Protein AF-A0A8S8XES7-F1 (afdb_monomer_lite)

Organism: NCBI:txid2812848

Radius of gyration: 17.5 Å; chains: 1; bounding box: 47×18×44 Å

Sequence (87 aa):
MASTIGDIIANAIRDADRSYFFEDYSKQASAVLKVLERRGYVVVPKDPTKPMLKAARDSLVYGVNKSSDIVTPIYKAMIEAAPPIED

Secondary structure (DSSP, 8-state):
-PPPHHHHHHHHHHHH---SS---HHHHHHHHHHHHHHTT-----SS--HHHHHHHHHT---SS--HHHHHHHHHHHHHHTSPPS--

Foldseek 3Di:
DDQFLLNVQLVVVVVVDPDPDDDPSSVVSVVVQVVCVVVVHDDADPDQDPQLVVQLVVQADDDPDDPVVNVVSSVVSSRVSGDDSGD

Structure (mmCIF, N/CA/C/O backbone):
data_AF-A0A8S8XES7-F1
#
_entry.id   AF-A0A8S8XES7-F1
#
loop_
_atom_site.group_PDB
_atom_site.id
_atom_site.type_symbol
_atom_site.label_atom_id
_atom_site.label_alt_id
_atom_site.label_comp_id
_atom_site.label_asym_id
_atom_site.label_entity_id
_atom_site.label_seq_id
_atom_site.pdbx_PDB_ins_code
_atom_site.Cartn_x
_atom_site.Cartn_y
_atom_site.Cartn_z
_atom_site.occupancy
_atom_site.B_iso_or_equiv
_atom_site.auth_seq_id
_atom_site.auth_comp_id
_atom_site.auth_asym_id
_atom_site.auth_atom_id
_atom_site.pdbx_PDB_model_num
ATOM 1 N N . MET A 1 1 ? 18.564 3.223 4.404 1.00 44.44 1 MET A N 1
ATOM 2 C CA . MET A 1 1 ? 17.324 3.903 3.984 1.00 44.44 1 MET A CA 1
ATOM 3 C C . MET A 1 1 ? 16.281 2.825 3.771 1.00 44.44 1 MET A C 1
ATOM 5 O O . MET A 1 1 ? 16.648 1.780 3.243 1.00 44.44 1 MET A O 1
ATOM 9 N N . ALA A 1 2 ? 15.063 2.998 4.283 1.00 56.06 2 ALA A N 1
ATOM 10 C CA . ALA A 1 2 ? 13.978 2.075 3.955 1.00 56.06 2 ALA A CA 1
ATOM 11 C C . ALA A 1 2 ? 13.657 2.246 2.462 1.00 56.06 2 ALA A C 1
ATOM 13 O O . ALA A 1 2 ? 13.708 3.364 1.965 1.00 56.06 2 ALA A O 1
ATOM 14 N N . SER A 1 3 ? 13.424 1.156 1.733 1.00 68.25 3 SER A N 1
ATOM 15 C CA . SER A 1 3 ? 12.999 1.248 0.334 1.00 68.25 3 SER A CA 1
ATOM 16 C C . SER A 1 3 ? 11.556 1.734 0.283 1.00 68.25 3 SER A C 1
ATOM 18 O O . SER A 1 3 ? 10.696 1.107 0.913 1.00 68.25 3 SER A O 1
ATOM 20 N N . THR A 1 4 ? 11.282 2.790 -0.479 1.00 86.06 4 THR A N 1
ATOM 21 C CA . THR A 1 4 ? 9.902 3.227 -0.723 1.00 86.06 4 THR A CA 1
ATOM 22 C C . THR A 1 4 ? 9.156 2.167 -1.541 1.00 86.06 4 THR A C 1
ATOM 24 O O . THR A 1 4 ? 9.763 1.302 -2.182 1.00 86.06 4 THR A O 1
ATOM 27 N N . ILE A 1 5 ? 7.822 2.217 -1.562 1.00 87.62 5 ILE A N 1
ATOM 28 C CA . ILE A 1 5 ? 7.038 1.326 -2.437 1.00 87.62 5 ILE A CA 1
ATOM 29 C C . ILE A 1 5 ? 7.389 1.586 -3.910 1.00 87.62 5 ILE A C 1
ATOM 31 O O . ILE A 1 5 ? 7.470 0.640 -4.696 1.00 87.62 5 ILE A O 1
ATOM 35 N N . GLY A 1 6 ? 7.658 2.847 -4.268 1.00 89.88 6 GLY A N 1
ATOM 36 C CA . GLY A 1 6 ? 8.166 3.221 -5.587 1.00 89.88 6 GLY A CA 1
ATOM 37 C C . GLY A 1 6 ? 9.463 2.490 -5.934 1.00 89.88 6 GLY A C 1
ATOM 38 O O . GLY A 1 6 ? 9.546 1.884 -7.001 1.00 89.88 6 GLY A O 1
ATOM 39 N N . ASP A 1 7 ? 10.426 2.448 -5.010 1.00 91.12 7 ASP A N 1
ATOM 40 C CA . ASP A 1 7 ? 11.695 1.738 -5.210 1.00 91.12 7 ASP A CA 1
ATOM 41 C C . ASP A 1 7 ? 11.494 0.229 -5.365 1.00 91.12 7 ASP A C 1
ATOM 43 O O . ASP A 1 7 ? 12.134 -0.400 -6.206 1.00 91.12 7 ASP A O 1
ATOM 47 N N . ILE A 1 8 ? 10.599 -0.374 -4.574 1.00 91.69 8 ILE A N 1
ATOM 48 C CA . ILE A 1 8 ? 10.291 -1.809 -4.669 1.00 91.69 8 ILE A CA 1
ATOM 49 C C . ILE A 1 8 ? 9.742 -2.136 -6.062 1.00 91.69 8 ILE A C 1
ATOM 51 O O . ILE A 1 8 ? 10.202 -3.086 -6.696 1.00 91.69 8 ILE A O 1
ATOM 55 N N . ILE A 1 9 ? 8.793 -1.337 -6.555 1.00 92.88 9 ILE A N 1
ATOM 56 C CA . ILE A 1 9 ? 8.200 -1.529 -7.883 1.00 92.88 9 ILE A CA 1
ATOM 57 C C . ILE A 1 9 ? 9.244 -1.279 -8.976 1.00 92.88 9 ILE A C 1
ATOM 59 O O . ILE A 1 9 ? 9.358 -2.089 -9.892 1.00 92.88 9 ILE A O 1
ATOM 63 N N . ALA A 1 10 ? 10.034 -0.208 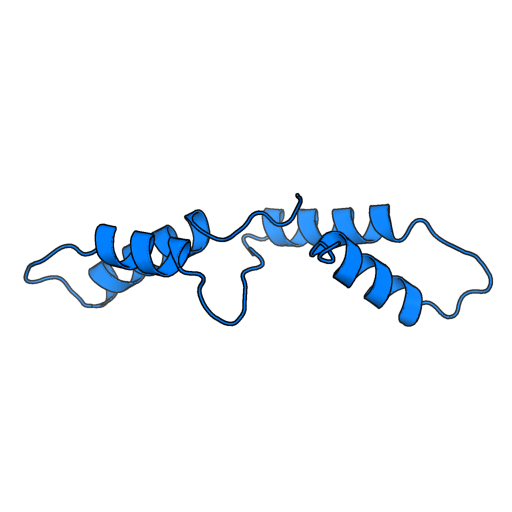-8.878 1.00 93.50 10 ALA A N 1
ATOM 64 C CA . ALA A 1 10 ? 11.069 0.112 -9.860 1.00 93.50 10 ALA A CA 1
ATOM 65 C C . ALA A 1 10 ? 12.114 -1.008 -9.962 1.00 93.50 10 ALA A C 1
ATOM 67 O O . ALA A 1 10 ? 12.465 -1.429 -11.063 1.00 93.50 10 ALA A O 1
ATOM 68 N N . ASN A 1 11 ? 12.563 -1.541 -8.821 1.00 92.62 11 ASN A N 1
ATOM 69 C CA . ASN A 1 11 ? 13.481 -2.677 -8.780 1.00 92.62 11 ASN A CA 1
ATOM 70 C C . ASN A 1 11 ? 12.840 -3.934 -9.380 1.00 92.62 11 ASN A C 1
ATOM 72 O O . ASN A 1 11 ? 13.468 -4.587 -10.203 1.00 92.62 11 ASN A O 1
ATOM 76 N N . ALA A 1 12 ? 11.581 -4.237 -9.047 1.00 94.38 12 ALA A N 1
ATOM 77 C CA . ALA A 1 12 ? 10.880 -5.392 -9.608 1.00 94.38 12 ALA A CA 1
ATOM 78 C C . ALA A 1 12 ? 10.720 -5.303 -11.136 1.00 94.38 12 ALA A C 1
ATOM 80 O O . ALA A 1 12 ? 10.872 -6.308 -11.828 1.00 94.38 12 ALA A O 1
ATOM 81 N N . ILE A 1 13 ? 10.438 -4.108 -11.670 1.00 94.12 13 ILE A N 1
ATOM 82 C CA . ILE A 1 13 ? 10.370 -3.870 -13.118 1.00 94.12 13 ILE A CA 1
ATOM 83 C C . ILE A 1 13 ? 11.752 -4.059 -13.744 1.00 94.12 13 ILE A C 1
ATOM 85 O O . ILE A 1 13 ? 11.872 -4.788 -14.724 1.00 94.12 13 ILE A O 1
ATOM 89 N N . ARG A 1 14 ? 12.793 -3.452 -13.162 1.00 92.88 14 ARG A N 1
ATOM 90 C CA . ARG A 1 14 ? 14.171 -3.583 -13.650 1.00 92.88 14 ARG A CA 1
ATOM 91 C C . ARG A 1 14 ? 14.636 -5.036 -13.679 1.00 92.88 14 ARG A C 1
ATOM 93 O O . ARG A 1 14 ? 15.266 -5.443 -14.643 1.00 92.88 14 ARG A O 1
ATOM 100 N N . ASP A 1 15 ? 14.330 -5.807 -12.641 1.00 93.50 15 ASP A N 1
ATOM 101 C CA . ASP A 1 15 ? 14.741 -7.210 -12.540 1.00 93.50 15 ASP A CA 1
ATOM 102 C C . ASP A 1 15 ? 13.985 -8.103 -13.543 1.00 93.50 15 ASP A C 1
ATOM 104 O O . A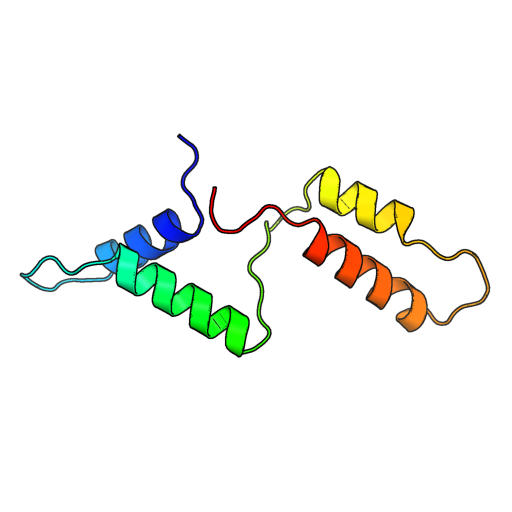SP A 1 15 ? 14.491 -9.145 -13.968 1.00 93.50 15 ASP A O 1
ATOM 108 N N . ALA A 1 16 ? 12.771 -7.702 -13.934 1.00 93.88 16 ALA A N 1
ATOM 109 C CA . ALA A 1 16 ? 11.989 -8.367 -14.971 1.00 93.88 16 ALA A CA 1
ATOM 110 C C . ALA A 1 16 ? 12.408 -7.961 -16.395 1.00 93.88 16 ALA A C 1
ATOM 112 O O . ALA A 1 16 ? 12.210 -8.743 -17.332 1.00 93.88 16 ALA A O 1
ATOM 113 N N . ASP A 1 17 ? 12.974 -6.765 -16.567 1.00 90.62 17 ASP A N 1
ATOM 114 C CA . ASP A 1 17 ? 13.429 -6.266 -17.858 1.00 90.62 17 ASP A CA 1
ATOM 115 C C . ASP A 1 17 ? 14.707 -6.993 -18.306 1.00 90.62 17 ASP A C 1
ATOM 117 O O . ASP A 1 17 ? 15.734 -7.006 -17.629 1.00 90.62 17 ASP A O 1
ATOM 121 N N . ARG A 1 18 ? 14.636 -7.637 -19.475 1.00 89.69 18 ARG A N 1
ATOM 122 C CA . ARG A 1 18 ? 15.759 -8.355 -20.109 1.00 89.69 18 ARG A CA 1
ATOM 123 C C . ARG A 1 18 ? 16.337 -7.596 -21.301 1.00 89.69 18 ARG A C 1
ATOM 125 O O . ARG A 1 18 ? 17.138 -8.154 -22.052 1.00 89.69 18 ARG A O 1
ATOM 132 N N . SER A 1 19 ? 15.880 -6.369 -21.520 1.00 87.12 19 SER A N 1
ATOM 133 C CA . SER A 1 19 ? 16.307 -5.531 -22.630 1.00 87.12 19 SER A CA 1
ATOM 134 C C . SER A 1 19 ? 17.762 -5.101 -22.461 1.00 87.12 19 SER A C 1
ATOM 136 O O . SER A 1 19 ? 18.282 -4.973 -21.357 1.00 87.12 19 SER A O 1
ATOM 138 N N . TYR A 1 20 ? 18.432 -4.840 -23.583 1.00 75.12 20 TYR A N 1
ATOM 139 C CA . TYR A 1 20 ? 19.815 -4.348 -23.588 1.00 75.12 20 TYR A CA 1
ATOM 140 C C . TYR A 1 20 ? 19.943 -2.870 -23.173 1.00 75.12 20 TYR A C 1
ATOM 142 O O . TYR A 1 20 ? 21.060 -2.378 -23.017 1.00 75.12 20 TYR A O 1
ATOM 150 N N . PHE A 1 21 ? 18.824 -2.159 -23.015 1.00 80.25 21 PHE A N 1
ATOM 151 C CA . PHE A 1 21 ? 18.782 -0.734 -22.698 1.00 80.25 21 PHE A CA 1
ATOM 152 C C . PHE A 1 21 ? 18.246 -0.506 -21.285 1.00 80.25 21 PHE A C 1
ATOM 154 O O . PHE A 1 21 ? 17.344 -1.207 -20.839 1.00 80.25 21 PHE A O 1
ATOM 161 N N . PHE A 1 22 ? 18.798 0.493 -20.596 1.00 80.50 22 PHE A N 1
ATOM 162 C CA . PHE A 1 22 ? 18.313 0.917 -19.287 1.00 80.50 22 PHE A CA 1
ATOM 163 C C . PHE A 1 22 ? 17.185 1.938 -19.453 1.00 80.50 22 PHE A C 1
ATOM 165 O O . PHE A 1 22 ? 17.418 3.039 -19.953 1.00 80.50 22 PHE A O 1
ATOM 172 N N . GLU A 1 23 ? 15.984 1.571 -19.016 1.00 87.50 23 GLU A N 1
ATOM 173 C CA . GLU A 1 23 ? 14.813 2.450 -18.978 1.00 87.50 23 GLU A CA 1
ATOM 174 C C . GLU A 1 23 ? 14.719 3.238 -17.658 1.00 87.50 23 GLU A C 1
ATOM 176 O O . GLU A 1 23 ? 15.349 2.907 -16.650 1.00 87.50 23 GLU A O 1
ATOM 181 N N . ASP A 1 24 ? 13.889 4.285 -17.639 1.00 92.12 24 ASP A N 1
ATOM 182 C CA . ASP A 1 24 ? 13.545 5.008 -16.406 1.00 92.12 24 ASP A CA 1
ATOM 183 C C . ASP A 1 24 ? 12.502 4.218 -15.596 1.00 92.12 24 ASP A C 1
ATOM 185 O O . ASP A 1 24 ? 11.287 4.426 -15.697 1.00 92.12 24 ASP A O 1
ATOM 189 N N . TYR A 1 25 ? 12.987 3.273 -14.791 1.00 92.12 25 TYR A N 1
ATOM 190 C CA . TYR A 1 25 ? 12.146 2.404 -13.966 1.00 92.12 25 TYR A CA 1
ATOM 191 C C . TYR A 1 25 ? 11.396 3.155 -12.860 1.00 92.12 25 TYR A C 1
ATOM 193 O O . TYR A 1 25 ? 10.304 2.736 -12.474 1.00 92.12 25 TYR A O 1
ATOM 201 N N . SER A 1 26 ? 11.923 4.290 -12.391 1.00 92.56 26 SER A N 1
ATOM 202 C CA . SER A 1 26 ? 11.241 5.141 -11.411 1.00 92.56 26 SER A CA 1
ATOM 203 C C . SER A 1 26 ? 9.984 5.759 -12.018 1.00 92.56 26 SER A C 1
ATOM 205 O O . SER A 1 26 ? 8.904 5.686 -11.432 1.00 92.56 26 SER A O 1
ATOM 207 N N . LYS A 1 27 ? 10.077 6.271 -13.252 1.00 94.25 27 LYS A N 1
ATOM 208 C CA . LYS A 1 27 ? 8.915 6.769 -14.000 1.00 94.25 27 LYS A CA 1
ATOM 209 C C . LYS A 1 27 ? 7.870 5.680 -14.238 1.00 94.25 27 LYS A C 1
ATOM 211 O O . LYS A 1 27 ? 6.669 5.957 -14.158 1.00 94.25 27 LYS A O 1
ATOM 216 N N . GLN A 1 28 ? 8.302 4.449 -14.514 1.00 94.38 28 GLN A N 1
ATOM 217 C CA . GLN A 1 28 ? 7.388 3.317 -14.674 1.00 94.38 28 GLN A CA 1
ATOM 218 C C . GLN A 1 28 ? 6.702 2.946 -13.350 1.00 94.38 28 GLN A C 1
ATOM 220 O O . GLN A 1 28 ? 5.484 2.766 -13.329 1.00 94.38 28 GLN A O 1
ATOM 225 N N . ALA A 1 29 ? 7.434 2.925 -12.235 1.00 94.12 29 ALA A N 1
ATOM 226 C CA . ALA A 1 29 ? 6.868 2.688 -10.909 1.00 94.12 29 ALA A CA 1
ATOM 227 C C . ALA A 1 29 ? 5.811 3.739 -10.530 1.00 94.12 29 ALA A C 1
ATOM 229 O O . ALA A 1 29 ? 4.699 3.383 -10.133 1.00 94.12 29 ALA A O 1
ATOM 230 N N . SER A 1 30 ? 6.088 5.028 -10.755 1.00 92.75 30 SER A N 1
ATOM 231 C CA . SER A 1 30 ? 5.095 6.090 -10.553 1.00 92.75 30 SER A CA 1
ATOM 232 C C . SER A 1 30 ? 3.864 5.915 -11.450 1.00 92.75 30 SER A C 1
ATOM 234 O O . SER A 1 30 ? 2.744 6.218 -11.036 1.00 92.75 30 SER A O 1
ATOM 236 N N . ALA A 1 31 ? 4.031 5.426 -12.684 1.00 95.31 31 ALA A N 1
ATOM 237 C CA . ALA A 1 31 ? 2.906 5.154 -13.577 1.00 95.31 31 ALA A CA 1
ATOM 238 C C . ALA A 1 31 ? 2.011 4.020 -13.049 1.00 95.31 31 ALA A C 1
ATOM 240 O O . ALA A 1 31 ? 0.785 4.139 -13.116 1.00 95.31 31 ALA A O 1
ATOM 241 N N . VAL A 1 32 ? 2.602 2.965 -12.475 1.00 94.44 32 VAL A N 1
ATOM 242 C CA . VAL A 1 32 ? 1.867 1.872 -11.816 1.00 94.44 32 VAL A CA 1
ATOM 243 C C . VAL A 1 32 ? 1.044 2.406 -10.645 1.00 94.44 32 VAL A C 1
ATOM 245 O O . VAL A 1 32 ? -0.168 2.190 -10.605 1.00 94.44 32 VAL A O 1
ATOM 248 N N . LEU A 1 33 ? 1.667 3.164 -9.738 1.00 92.38 33 LEU A N 1
ATOM 249 C CA . LEU A 1 33 ? 0.994 3.732 -8.565 1.00 92.38 33 LEU A CA 1
ATOM 250 C C . LEU A 1 33 ? -0.191 4.631 -8.956 1.00 92.38 33 LEU A C 1
ATOM 252 O O . LEU A 1 33 ? -1.299 4.449 -8.452 1.00 92.38 33 LEU A O 1
ATOM 256 N N . LYS A 1 34 ? -0.009 5.508 -9.953 1.00 93.06 34 LYS A N 1
ATOM 257 C CA . LYS A 1 34 ? -1.088 6.361 -10.491 1.00 93.06 34 LYS A CA 1
ATOM 258 C C . LY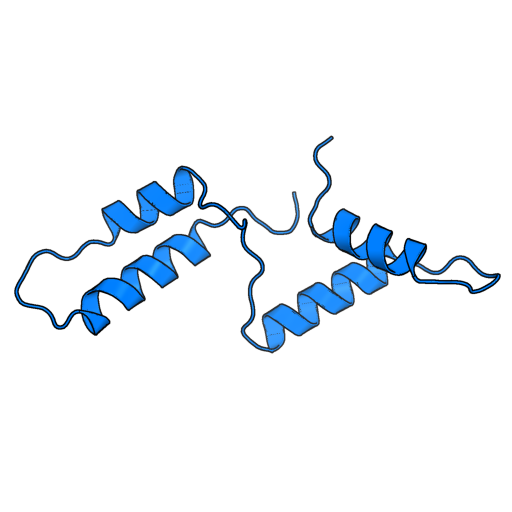S A 1 34 ? -2.227 5.567 -11.132 1.00 93.06 34 LYS A C 1
ATOM 260 O O . LYS A 1 34 ? -3.367 6.030 -11.178 1.00 93.06 34 LYS A O 1
ATOM 265 N N . VAL A 1 35 ? -1.951 4.407 -11.727 1.00 95.81 35 VAL A N 1
ATOM 266 C CA . VAL A 1 35 ? -3.006 3.546 -12.287 1.00 95.81 35 VAL A CA 1
ATOM 267 C C . VAL A 1 35 ? -3.795 2.869 -11.174 1.00 95.81 35 VAL A C 1
ATOM 269 O O . VAL A 1 35 ? -5.021 2.850 -11.267 1.00 95.81 35 VAL A O 1
ATOM 272 N N . LEU A 1 36 ? -3.122 2.353 -10.141 1.00 93.62 36 LEU A N 1
ATOM 273 C CA . LEU A 1 36 ? -3.779 1.743 -8.983 1.00 93.62 36 LEU A CA 1
ATOM 274 C C . LEU A 1 36 ? -4.736 2.735 -8.319 1.00 93.62 36 LEU A C 1
ATOM 276 O O . LEU A 1 36 ? -5.925 2.439 -8.202 1.00 93.62 36 LEU A O 1
ATOM 280 N N . GLU A 1 37 ? -4.254 3.941 -8.021 1.00 91.31 37 GLU A N 1
ATOM 281 C CA . GLU A 1 37 ? -5.054 4.998 -7.400 1.00 91.31 37 GLU A CA 1
ATOM 282 C C . GLU A 1 37 ? -6.286 5.361 -8.244 1.00 91.31 37 GLU A C 1
ATOM 284 O O . GLU A 1 37 ? -7.418 5.305 -7.763 1.00 91.31 37 GLU A O 1
ATOM 289 N N . ARG A 1 38 ? -6.106 5.636 -9.546 1.00 93.94 38 ARG A N 1
ATOM 290 C CA . ARG A 1 38 ? -7.224 5.961 -10.460 1.00 93.94 38 ARG A CA 1
ATOM 291 C C . ARG A 1 38 ? -8.258 4.844 -10.588 1.00 93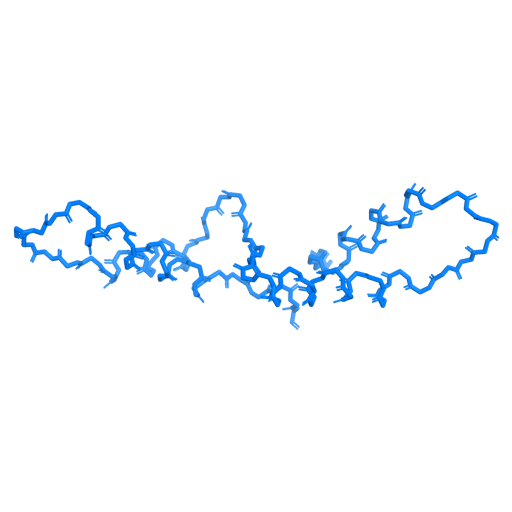.94 38 ARG A C 1
ATOM 293 O O . ARG A 1 38 ? -9.391 5.101 -10.986 1.00 93.94 38 ARG A O 1
ATOM 300 N N . ARG A 1 39 ? -7.866 3.600 -10.314 1.00 96.25 39 ARG A N 1
ATOM 301 C CA . ARG A 1 39 ? -8.743 2.423 -10.340 1.00 96.25 39 ARG A CA 1
ATOM 302 C C . ARG A 1 39 ? -9.375 2.133 -8.974 1.00 96.25 39 ARG A C 1
ATOM 304 O O . ARG A 1 39 ? -10.111 1.157 -8.866 1.00 96.25 39 ARG A O 1
ATOM 311 N N . GLY A 1 40 ? -9.125 2.971 -7.966 1.00 91.69 40 GLY A N 1
ATOM 312 C CA . GLY A 1 40 ? -9.664 2.829 -6.614 1.00 91.69 40 GLY A CA 1
ATOM 313 C C . GLY A 1 40 ? -8.895 1.841 -5.736 1.00 91.69 40 GLY A C 1
ATOM 314 O O . GLY A 1 40 ? -9.430 1.389 -4.726 1.00 91.69 40 GLY A O 1
ATOM 315 N N . TYR A 1 41 ? -7.664 1.486 -6.113 1.00 93.06 41 TYR A N 1
ATOM 316 C CA . TYR A 1 41 ? -6.782 0.640 -5.312 1.00 93.06 41 TYR A CA 1
ATOM 317 C C . TYR A 1 41 ? -5.770 1.486 -4.545 1.00 93.06 41 TYR A C 1
ATOM 319 O O . TYR A 1 41 ? -5.224 2.456 -5.065 1.00 93.06 41 TYR A O 1
ATOM 327 N N . VAL A 1 42 ? -5.474 1.058 -3.320 1.00 89.88 42 VAL A N 1
ATOM 328 C CA . VAL A 1 42 ? -4.431 1.632 -2.467 1.00 89.88 42 VAL A CA 1
ATOM 329 C C . VAL A 1 42 ? -3.522 0.497 -2.007 1.00 89.88 42 VAL A C 1
ATOM 331 O O . VAL A 1 42 ? -3.999 -0.602 -1.718 1.00 89.88 42 VAL A O 1
ATOM 334 N N . VAL A 1 43 ? -2.214 0.749 -1.963 1.00 89.81 43 VAL A N 1
ATOM 335 C CA . VAL A 1 43 ? -1.234 -0.204 -1.431 1.00 89.81 43 VAL A CA 1
ATOM 336 C C . VAL A 1 43 ? -1.047 0.076 0.053 1.00 89.81 43 VAL A C 1
ATOM 338 O O . VAL A 1 43 ? -0.761 1.205 0.436 1.00 89.81 43 VAL A O 1
ATOM 341 N N . VAL A 1 44 ? -1.192 -0.954 0.882 1.00 91.50 44 VAL A N 1
ATOM 342 C CA . VAL A 1 44 ? -0.991 -0.865 2.332 1.00 91.50 44 VAL A CA 1
ATOM 343 C C . VAL A 1 44 ? -0.083 -1.994 2.816 1.00 91.50 44 VAL A C 1
ATOM 345 O O . VAL A 1 44 ? 0.017 -3.028 2.145 1.00 91.50 44 VAL A O 1
ATOM 348 N N . PRO A 1 45 ? 0.586 -1.832 3.972 1.00 90.25 45 PRO A N 1
ATOM 349 C CA . PRO A 1 45 ? 1.356 -2.909 4.578 1.00 90.25 45 PRO A CA 1
ATOM 350 C C . PRO A 1 45 ? 0.497 -4.155 4.818 1.00 90.25 45 PRO A C 1
ATOM 352 O O . PRO A 1 45 ? -0.676 -4.053 5.177 1.00 90.25 45 PRO A O 1
ATOM 355 N N . LYS A 1 46 ? 1.106 -5.336 4.661 1.00 91.00 46 LYS A N 1
ATOM 356 C CA . LYS A 1 46 ? 0.443 -6.622 4.931 1.00 91.00 46 LYS A CA 1
ATOM 357 C C . LYS A 1 46 ? -0.071 -6.704 6.371 1.00 91.00 46 LYS A C 1
ATOM 359 O O . LYS A 1 46 ? -1.188 -7.161 6.592 1.00 91.00 46 LYS A O 1
ATOM 364 N N . ASP A 1 47 ? 0.751 -6.258 7.317 1.00 93.69 47 ASP A N 1
ATOM 365 C CA . ASP A 1 47 ? 0.407 -6.183 8.731 1.00 93.69 47 ASP A CA 1
ATOM 366 C C . ASP A 1 47 ? 0.132 -4.720 9.110 1.00 93.69 47 ASP A C 1
ATOM 368 O O . ASP A 1 47 ? 0.939 -3.843 8.783 1.00 93.69 47 ASP A O 1
ATOM 372 N N . PRO A 1 48 ? -0.987 -4.420 9.794 1.00 93.19 48 PRO A N 1
ATOM 373 C CA . PRO A 1 48 ? -1.364 -3.048 10.097 1.00 93.19 48 PRO A CA 1
ATOM 374 C C . PRO A 1 48 ? -0.361 -2.391 11.046 1.00 93.19 48 PRO A C 1
ATOM 376 O O . PRO A 1 48 ? 0.083 -2.974 12.038 1.00 93.19 48 PRO A O 1
ATOM 379 N N . THR A 1 49 ? -0.037 -1.132 10.770 1.00 94.38 49 THR A N 1
ATOM 380 C CA . THR A 1 49 ? 0.863 -0.350 11.619 1.00 94.38 49 THR A CA 1
ATOM 381 C C . THR A 1 49 ? 0.152 0.110 12.898 1.00 94.38 49 THR A C 1
ATOM 383 O O . THR A 1 49 ? -1.078 0.102 13.000 1.00 94.38 49 THR A O 1
ATOM 386 N N . LYS A 1 50 ? 0.920 0.565 13.900 1.00 95.56 50 LYS A N 1
ATOM 387 C CA . LYS A 1 50 ? 0.344 1.144 15.129 1.00 95.56 50 LYS A CA 1
ATOM 388 C C . LYS A 1 50 ? -0.623 2.312 14.837 1.00 95.56 50 LYS A C 1
ATOM 390 O O . LYS A 1 50 ? -1.693 2.320 15.443 1.00 95.56 50 LYS A O 1
ATOM 395 N N . PRO A 1 51 ? -0.310 3.261 13.926 1.00 94.88 51 PRO A N 1
ATOM 396 C CA . PRO A 1 51 ? -1.267 4.279 13.485 1.00 94.88 51 PRO A CA 1
ATOM 397 C C . PRO A 1 51 ? -2.576 3.708 12.932 1.00 94.88 51 PRO A C 1
ATOM 399 O O . PRO A 1 51 ? -3.642 4.138 13.364 1.00 94.88 51 PRO A O 1
ATOM 402 N N . MET A 1 52 ? -2.508 2.696 12.061 1.00 95.94 52 MET A N 1
ATOM 403 C CA . MET A 1 52 ? -3.701 2.054 11.492 1.00 95.94 52 MET A CA 1
ATOM 404 C C . MET A 1 52 ? -4.569 1.419 12.584 1.00 95.94 52 MET A C 1
ATOM 406 O O . MET A 1 52 ? -5.777 1.632 12.6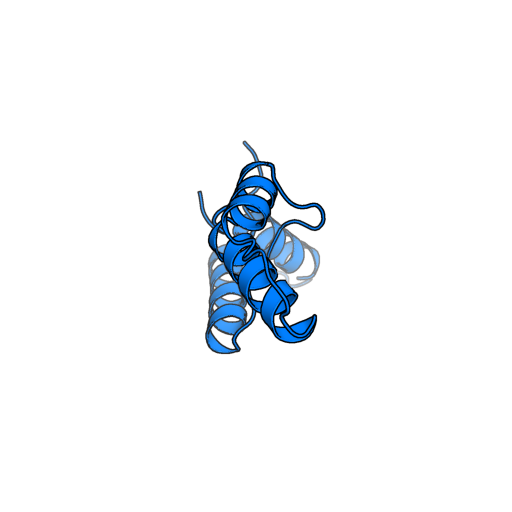23 1.00 95.94 52 MET A O 1
ATOM 410 N N . LEU A 1 53 ? -3.956 0.688 13.522 1.00 95.44 53 LEU A N 1
ATOM 411 C CA . LEU A 1 53 ? -4.670 0.081 14.652 1.00 95.44 53 LEU A CA 1
ATOM 412 C C . LEU A 1 53 ? -5.302 1.123 15.583 1.00 95.44 53 LEU A C 1
ATOM 414 O O . LEU A 1 53 ? -6.391 0.904 16.114 1.00 95.44 53 LEU A O 1
ATOM 418 N N . LYS A 1 54 ? -4.634 2.261 15.787 1.00 95.75 54 LYS A N 1
ATOM 419 C CA . LYS A 1 54 ? -5.191 3.367 16.565 1.00 95.75 54 LYS A CA 1
ATOM 420 C C . LYS A 1 54 ? -6.413 3.966 15.859 1.00 95.75 54 LYS A C 1
ATOM 422 O O . LYS A 1 54 ? -7.455 4.093 16.489 1.00 95.75 54 LYS A O 1
ATOM 427 N N . ALA A 1 55 ? -6.314 4.246 14.561 1.00 95.00 55 ALA A N 1
ATOM 428 C CA . ALA A 1 55 ? -7.426 4.770 13.771 1.00 95.00 55 ALA A CA 1
ATOM 429 C C . ALA A 1 55 ? -8.631 3.813 13.759 1.00 95.00 55 ALA A C 1
ATOM 431 O O . ALA A 1 55 ? -9.768 4.245 13.942 1.00 95.00 55 ALA A O 1
ATOM 432 N N . ALA A 1 56 ? -8.381 2.503 13.655 1.00 93.44 56 ALA A N 1
ATOM 433 C CA . ALA A 1 56 ? -9.411 1.478 13.806 1.00 93.44 56 ALA A CA 1
ATOM 434 C C . ALA A 1 56 ? -10.153 1.606 15.143 1.00 93.44 56 ALA A C 1
ATOM 436 O O . ALA A 1 56 ? -11.381 1.666 15.169 1.00 93.44 56 ALA A O 1
ATOM 437 N N . ARG A 1 57 ? -9.410 1.685 16.254 1.00 90.69 57 ARG A N 1
ATOM 438 C CA . ARG A 1 57 ? -9.983 1.824 17.598 1.00 9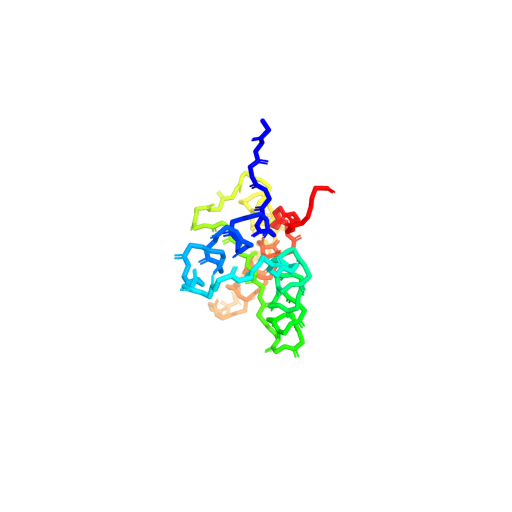0.69 57 ARG A CA 1
ATOM 439 C C . ARG A 1 57 ? -10.809 3.100 17.738 1.00 90.69 57 ARG A C 1
ATOM 441 O O . ARG A 1 57 ? -11.895 3.050 18.306 1.00 90.69 57 ARG A O 1
ATOM 448 N N . ASP A 1 58 ? -10.294 4.213 17.232 1.00 92.00 58 ASP A N 1
ATOM 449 C CA . ASP A 1 58 ? -10.930 5.525 17.356 1.00 92.00 58 ASP A CA 1
ATOM 450 C C . ASP A 1 58 ? -12.203 5.628 16.490 1.00 92.00 58 ASP A C 1
ATOM 452 O O . ASP A 1 58 ? -13.103 6.403 16.801 1.00 92.00 58 ASP A O 1
ATOM 456 N N . SER A 1 59 ? -12.323 4.797 15.447 1.00 87.94 59 SER A N 1
ATOM 457 C CA . SER A 1 59 ? -13.506 4.722 14.574 1.00 87.94 59 SER A CA 1
ATOM 458 C C . SER A 1 59 ? -14.658 3.855 15.111 1.00 87.94 59 SER A C 1
ATOM 460 O O . SER A 1 59 ? -15.720 3.786 14.488 1.00 87.94 59 SER A O 1
ATOM 462 N N . LEU A 1 60 ? -14.472 3.169 16.246 1.00 84.44 60 LEU A N 1
ATOM 463 C CA . LEU A 1 60 ? -15.479 2.262 16.801 1.00 84.44 60 LEU A CA 1
ATOM 464 C C . LEU A 1 60 ? -16.706 3.023 17.317 1.00 84.44 60 LEU A C 1
ATOM 466 O O . LEU A 1 60 ? -16.636 3.764 18.297 1.00 84.44 60 LEU A O 1
ATOM 470 N N . VAL A 1 61 ? -17.861 2.758 16.705 1.00 76.50 61 VAL A N 1
ATOM 471 C CA . VAL A 1 61 ? -19.163 3.232 17.185 1.00 76.50 61 VAL A CA 1
ATOM 472 C C . VAL A 1 61 ? -19.816 2.143 18.034 1.00 76.50 61 VAL A C 1
ATOM 474 O O . VAL A 1 61 ? -20.168 1.074 17.534 1.00 76.50 61 VAL A O 1
ATOM 477 N N . TYR A 1 62 ? -19.999 2.420 19.324 1.00 69.06 62 TYR A N 1
ATOM 478 C CA . TYR A 1 62 ? -20.659 1.511 20.263 1.00 69.06 62 TYR A CA 1
ATOM 479 C C . TYR A 1 62 ? -22.191 1.605 20.129 1.00 69.06 62 TYR A C 1
ATOM 481 O O . TYR A 1 62 ? -22.749 2.699 20.182 1.00 69.06 62 TYR A O 1
ATOM 489 N N . GLY A 1 63 ? -22.882 0.469 19.962 1.00 71.56 63 GLY A N 1
ATOM 490 C CA . GLY A 1 63 ? -24.347 0.409 19.844 1.00 71.56 63 GLY A CA 1
ATOM 491 C C . GLY A 1 63 ? -24.858 -0.809 19.063 1.00 71.56 63 GLY A C 1
ATOM 492 O O . GLY A 1 63 ? -24.071 -1.643 18.614 1.00 71.56 63 GLY A O 1
ATOM 493 N N . VAL A 1 64 ? -26.182 -0.916 18.893 1.00 59.09 64 VAL A N 1
ATOM 494 C CA . VAL A 1 64 ? -26.820 -1.958 18.065 1.00 59.09 64 VAL A CA 1
ATOM 495 C C . VAL A 1 64 ? -26.736 -1.541 16.597 1.00 59.09 64 VAL A C 1
ATOM 497 O O . VAL A 1 64 ? -27.654 -0.932 16.059 1.00 59.09 64 VAL A O 1
ATOM 500 N N . ASN A 1 65 ? -25.613 -1.854 15.959 1.00 65.19 65 ASN A N 1
ATOM 501 C CA . ASN A 1 65 ? -25.390 -1.619 14.533 1.00 65.19 65 ASN A CA 1
ATOM 502 C C . ASN A 1 65 ? -25.242 -2.959 13.806 1.00 65.19 65 ASN A C 1
ATOM 504 O O . ASN A 1 65 ? -24.775 -3.941 14.392 1.00 65.19 65 ASN A O 1
ATOM 508 N N . LYS A 1 66 ? -25.619 -3.025 12.521 1.00 70.25 66 LYS A N 1
ATOM 509 C CA . LYS A 1 66 ? -25.283 -4.199 11.704 1.00 70.25 66 LYS A CA 1
ATOM 510 C C . LYS A 1 66 ? -23.761 -4.284 11.602 1.00 70.25 66 LYS A C 1
ATOM 512 O O . LYS A 1 66 ? -23.081 -3.265 11.523 1.00 70.25 66 LYS A O 1
ATOM 517 N N . SER A 1 67 ? -23.212 -5.495 11.570 1.00 68.44 67 SER A N 1
ATOM 518 C CA . SER A 1 67 ? -21.759 -5.708 11.483 1.00 68.44 67 SER A CA 1
ATOM 519 C C . SER A 1 67 ? -21.115 -4.985 10.288 1.00 68.44 67 SER A C 1
ATOM 521 O O . SER A 1 67 ? -20.001 -4.478 10.408 1.00 68.44 67 SER A O 1
ATOM 523 N N . SER A 1 68 ? -21.834 -4.847 9.169 1.00 69.19 68 SER A N 1
ATOM 524 C CA . SER A 1 68 ? -21.418 -4.063 7.993 1.00 69.19 68 SER A CA 1
ATOM 525 C C . SER A 1 68 ? -21.148 -2.587 8.291 1.00 69.19 68 SER A C 1
ATOM 527 O O . SER A 1 68 ? -20.226 -1.995 7.720 1.00 69.19 68 SER A O 1
ATOM 529 N N . ASP A 1 69 ? -21.930 -2.013 9.203 1.00 77.19 69 ASP A N 1
ATOM 530 C CA . ASP A 1 69 ? -21.917 -0.590 9.542 1.00 77.19 69 ASP A CA 1
ATOM 531 C C . ASP A 1 69 ? -20.769 -0.266 10.510 1.00 77.19 69 ASP A C 1
ATOM 533 O O . ASP A 1 69 ? -20.401 0.891 10.677 1.00 77.19 69 ASP A O 1
ATOM 537 N N . ILE A 1 70 ? -20.163 -1.302 11.102 1.00 81.00 70 ILE A N 1
ATOM 538 C CA . ILE A 1 70 ? -19.002 -1.213 11.993 1.00 81.00 70 ILE A CA 1
ATOM 539 C C . ILE A 1 70 ? -17.704 -1.460 11.215 1.00 81.00 70 ILE A C 1
ATOM 541 O O . ILE A 1 70 ? -16.734 -0.725 11.375 1.00 81.00 70 ILE A O 1
ATOM 545 N N . VAL A 1 71 ? -17.671 -2.475 10.344 1.00 86.88 71 VAL A N 1
ATOM 546 C CA . VAL A 1 71 ? -16.434 -2.875 9.647 1.00 86.88 71 VAL A CA 1
ATOM 547 C C . VAL A 1 71 ? -16.014 -1.852 8.591 1.00 86.88 71 VAL A C 1
ATOM 549 O O . VAL A 1 71 ? -14.824 -1.581 8.442 1.00 86.88 71 VAL A O 1
ATOM 552 N N . THR A 1 72 ? -16.969 -1.256 7.871 1.00 88.94 72 THR A N 1
ATOM 553 C CA . THR A 1 72 ? -16.651 -0.313 6.787 1.00 88.94 72 THR A CA 1
ATOM 554 C C . THR A 1 72 ? -15.936 0.950 7.293 1.00 88.94 72 THR A C 1
ATOM 556 O O . THR A 1 72 ? -14.904 1.298 6.716 1.00 88.94 72 THR A O 1
ATOM 559 N N . PRO A 1 73 ? -16.409 1.635 8.357 1.00 89.81 73 PRO A N 1
ATOM 560 C CA . PRO A 1 73 ? -15.690 2.773 8.936 1.00 89.81 73 PRO A CA 1
ATOM 561 C C . PRO A 1 73 ? -14.301 2.408 9.461 1.00 89.81 73 PRO A C 1
ATOM 563 O O . PRO A 1 73 ? -13.352 3.139 9.192 1.00 89.81 73 PRO A O 1
ATOM 566 N N . ILE A 1 74 ? -14.167 1.255 10.128 1.00 92.94 74 ILE A N 1
ATOM 567 C CA . ILE A 1 74 ? -12.876 0.765 10.630 1.00 92.94 74 ILE A CA 1
ATOM 568 C C . ILE A 1 74 ? -11.888 0.581 9.487 1.00 92.94 74 ILE A C 1
ATOM 570 O O . ILE A 1 74 ? -10.776 1.101 9.538 1.00 92.94 74 ILE A O 1
ATOM 574 N N . TYR A 1 75 ? -12.299 -0.134 8.439 1.00 92.62 75 TYR A N 1
ATOM 575 C CA . TYR A 1 75 ? -11.445 -0.381 7.286 1.00 92.62 75 TYR A CA 1
ATOM 576 C C . TYR A 1 75 ? -11.002 0.932 6.633 1.00 92.62 75 TYR A C 1
ATOM 578 O O . TYR A 1 75 ? -9.812 1.119 6.397 1.00 92.62 75 TYR A O 1
ATOM 586 N N . LYS A 1 76 ? -11.926 1.876 6.412 1.00 93.06 76 LYS A N 1
ATOM 587 C CA . LYS A 1 76 ? -11.592 3.196 5.853 1.00 93.06 76 LYS A CA 1
ATOM 588 C C . LYS A 1 76 ? -10.590 3.953 6.724 1.00 93.06 76 LYS A C 1
ATOM 590 O O . LYS A 1 76 ? -9.567 4.387 6.206 1.00 93.06 76 LYS A O 1
ATOM 595 N N . ALA A 1 77 ? -10.830 4.022 8.033 1.00 94.50 77 ALA A N 1
ATOM 596 C CA . ALA A 1 77 ? -9.933 4.691 8.972 1.00 94.50 77 ALA A CA 1
ATOM 597 C C . ALA A 1 77 ? -8.527 4.064 8.978 1.00 94.50 77 ALA A C 1
ATOM 599 O O . ALA A 1 77 ? -7.525 4.770 9.057 1.00 94.50 77 ALA A O 1
ATOM 600 N N . MET A 1 78 ? -8.435 2.736 8.852 1.00 95.38 78 MET A N 1
ATOM 601 C CA . MET A 1 78 ? -7.152 2.041 8.736 1.00 95.38 78 MET A CA 1
ATOM 602 C C . MET A 1 78 ? -6.419 2.379 7.439 1.00 95.38 78 MET A C 1
ATOM 604 O O . MET A 1 78 ? -5.213 2.595 7.484 1.00 95.38 78 MET A O 1
ATOM 608 N N . ILE A 1 79 ? -7.115 2.412 6.299 1.00 94.44 79 ILE A N 1
ATOM 609 C CA . ILE A 1 79 ? -6.506 2.752 5.005 1.00 94.44 79 ILE A CA 1
ATOM 610 C C . ILE A 1 79 ? -6.049 4.217 4.982 1.00 94.44 79 ILE A C 1
ATOM 612 O O . ILE A 1 79 ? -4.958 4.497 4.501 1.00 94.44 79 ILE A O 1
ATOM 616 N N . GLU A 1 80 ? -6.826 5.141 5.548 1.00 92.69 80 GLU A N 1
ATOM 617 C CA . GLU A 1 80 ? -6.460 6.564 5.648 1.00 92.69 80 GLU A CA 1
ATOM 618 C C . GLU A 1 80 ? -5.250 6.805 6.562 1.00 92.69 80 GLU A C 1
ATOM 620 O O . GLU A 1 80 ? -4.452 7.705 6.316 1.00 92.69 80 GLU A O 1
ATOM 625 N N . ALA A 1 81 ? -5.089 5.985 7.604 1.00 93.69 81 ALA A N 1
ATOM 626 C CA . ALA A 1 81 ? -3.942 6.026 8.508 1.00 93.69 81 ALA A CA 1
ATOM 627 C C . ALA A 1 81 ? -2.758 5.157 8.041 1.00 93.69 81 ALA A C 1
ATOM 629 O O . ALA A 1 81 ? -1.793 4.974 8.797 1.00 93.69 81 ALA A O 1
ATOM 630 N N . ALA A 1 82 ? -2.831 4.575 6.840 1.00 90.31 82 ALA A N 1
ATOM 631 C CA . ALA A 1 82 ? -1.724 3.823 6.272 1.00 90.31 82 ALA A CA 1
ATOM 632 C C . ALA A 1 82 ? -0.530 4.757 5.998 1.00 90.31 82 ALA A C 1
ATOM 634 O O . ALA A 1 82 ? -0.721 5.933 5.684 1.00 90.31 82 ALA A O 1
ATOM 635 N N . PRO A 1 83 ? 0.713 4.261 6.137 1.00 85.69 83 PRO A N 1
ATOM 636 C CA . PRO A 1 83 ? 1.884 5.053 5.786 1.00 85.69 83 PRO A CA 1
ATOM 637 C C . PRO A 1 83 ? 1.825 5.470 4.307 1.00 85.69 83 PRO A C 1
ATOM 639 O O . PRO A 1 83 ? 1.322 4.697 3.483 1.00 85.69 83 PRO A O 1
ATOM 642 N N . PRO A 1 84 ? 2.330 6.667 3.968 1.00 74.94 84 PRO A N 1
ATOM 643 C CA . PRO A 1 84 ? 2.350 7.130 2.592 1.00 74.94 84 PRO A CA 1
ATOM 644 C C . PRO A 1 84 ? 3.205 6.206 1.715 1.00 74.94 84 PRO A C 1
ATOM 646 O O . PRO A 1 84 ? 4.103 5.505 2.181 1.00 74.94 84 PRO A O 1
ATOM 649 N N . ILE A 1 85 ? 2.865 6.181 0.427 1.00 67.25 85 ILE A N 1
ATOM 650 C CA . ILE A 1 85 ? 3.541 5.356 -0.583 1.00 67.25 85 ILE A CA 1
ATOM 651 C C . ILE A 1 85 ? 4.907 5.962 -0.971 1.00 67.25 85 ILE A C 1
ATOM 653 O O . ILE A 1 85 ? 5.814 5.228 -1.373 1.00 67.25 85 ILE A O 1
ATOM 657 N N . GLU A 1 86 ? 5.050 7.279 -0.808 1.00 60.53 86 GLU A N 1
ATOM 658 C CA . GLU A 1 86 ? 6.277 8.066 -0.979 1.00 60.53 86 GLU A CA 1
ATOM 659 C C . GLU A 1 86 ? 6.710 8.631 0.393 1.00 60.53 86 GLU A C 1
ATOM 661 O O . GLU A 1 86 ? 5.844 8.864 1.241 1.00 60.53 86 GLU A O 1
ATOM 666 N N . ASP A 1 87 ? 8.019 8.804 0.620 1.00 51.34 87 ASP A N 1
ATOM 667 C CA . ASP A 1 87 ? 8.576 9.441 1.833 1.00 51.34 87 ASP A CA 1
ATOM 668 C C . ASP A 1 87 ? 8.325 10.961 1.859 1.00 51.34 87 ASP A C 1
ATOM 670 O O . ASP A 1 87 ? 8.514 11.615 0.805 1.00 51.34 87 ASP A O 1
#

pLDDT: mean 86.71, std 11.32, range [44.44, 96.25]